Protein AF-A0A6L7XK17-F1 (afdb_monomer_lite)

Radius of gyration: 23.88 Å; chains: 1; bounding box: 45×16×73 Å

Sequence (92 aa):
MIRTLLIRILPFLVPIILFAVWYYLARRRAGKAGEKAPSWREAPWGWIALSGLLVLALGLAFFRLSTGASPDGTYVPPKYEDGRVIPGHVEP

Secondary structure (DSSP, 8-state):
-HHHHHHHHHHHHHHHHHHHHHHHHHHHHHHHHTPPPPPGGGS-HHHHHHHHHHHHHHHHHHHHHHS---TTPEEE--EEETTEEEPPEEE-

Structure (mmCIF, N/CA/C/O backbone):
data_AF-A0A6L7XK17-F1
#
_entry.id   AF-A0A6L7XK17-F1
#
loop_
_atom_site.group_PDB
_atom_site.id
_atom_site.type_symbol
_atom_site.label_atom_id
_atom_site.label_alt_id
_atom_site.label_comp_id
_atom_site.label_asym_id
_atom_site.label_entity_id
_atom_site.label_seq_id
_atom_site.pdbx_PDB_ins_code
_atom_site.Cartn_x
_atom_site.Cartn_y
_atom_site.Cartn_z
_atom_site.occupancy
_atom_site.B_iso_or_equiv
_atom_site.auth_seq_id
_atom_site.auth_comp_id
_atom_site.auth_asym_id
_atom_site.auth_atom_id
_atom_site.pdbx_PDB_model_num
ATOM 1 N N . MET A 1 1 ? -8.494 -6.297 -21.339 1.00 70.62 1 MET A N 1
ATOM 2 C CA . MET A 1 1 ? -8.146 -5.049 -20.619 1.00 70.62 1 MET A CA 1
ATOM 3 C C . MET A 1 1 ? -8.443 -5.130 -19.119 1.00 70.62 1 MET A C 1
ATOM 5 O O . MET A 1 1 ? -7.507 -4.989 -18.343 1.00 70.62 1 MET A O 1
ATOM 9 N N . ILE A 1 2 ? -9.679 -5.451 -18.696 1.00 82.06 2 ILE A N 1
ATOM 10 C CA . ILE A 1 2 ? -10.057 -5.560 -17.265 1.00 82.06 2 ILE A CA 1
ATOM 11 C C . ILE A 1 2 ? -9.166 -6.529 -16.460 1.00 82.06 2 ILE A C 1
ATOM 13 O O . ILE A 1 2 ? -8.749 -6.208 -15.355 1.00 82.06 2 ILE A O 1
ATOM 17 N N . ARG A 1 3 ? -8.782 -7.674 -17.047 1.00 77.75 3 ARG A N 1
ATOM 18 C CA . ARG A 1 3 ? -7.898 -8.680 -16.426 1.00 77.75 3 ARG A CA 1
ATOM 19 C C . ARG A 1 3 ? -6.537 -8.106 -16.020 1.00 77.75 3 ARG A C 1
ATOM 21 O O . ARG A 1 3 ? -6.073 -8.346 -14.914 1.00 77.75 3 ARG A O 1
ATOM 28 N N . THR A 1 4 ? -5.910 -7.338 -16.907 1.00 73.94 4 THR A N 1
ATOM 29 C CA . THR A 1 4 ? -4.604 -6.708 -16.667 1.00 73.94 4 THR A CA 1
ATOM 30 C C . THR A 1 4 ? -4.694 -5.647 -15.576 1.00 73.94 4 THR A C 1
ATOM 32 O O . THR A 1 4 ? -3.794 -5.511 -14.755 1.00 73.94 4 THR A O 1
ATOM 35 N N . LEU A 1 5 ? -5.802 -4.911 -15.567 1.00 76.31 5 LEU A N 1
ATOM 36 C CA . LEU A 1 5 ? -6.076 -3.857 -14.602 1.00 76.31 5 LEU A CA 1
ATOM 37 C C . LEU A 1 5 ? -6.297 -4.454 -13.202 1.00 76.31 5 LEU A C 1
ATOM 39 O O . LEU A 1 5 ? -5.669 -4.011 -12.246 1.00 76.31 5 LEU A O 1
ATOM 43 N N . LEU A 1 6 ? -7.074 -5.538 -13.104 1.00 78.31 6 LEU A N 1
ATOM 44 C CA . LEU A 1 6 ? -7.258 -6.304 -11.869 1.00 78.31 6 LEU A CA 1
ATOM 45 C C . LEU A 1 6 ? -5.932 -6.867 -11.352 1.00 78.31 6 LEU A C 1
ATOM 47 O O . LEU A 1 6 ? -5.589 -6.628 -10.207 1.00 78.31 6 LEU A O 1
ATOM 51 N N . ILE A 1 7 ? -5.135 -7.539 -12.182 1.00 76.38 7 ILE A N 1
ATOM 52 C CA . ILE A 1 7 ? -3.863 -8.141 -11.738 1.00 76.38 7 ILE A CA 1
ATOM 53 C C . ILE A 1 7 ? -2.861 -7.091 -11.226 1.00 76.38 7 ILE A C 1
ATOM 55 O O . ILE A 1 7 ? -2.064 -7.397 -10.346 1.00 76.38 7 ILE A O 1
ATOM 59 N N . ARG A 1 8 ? -2.905 -5.856 -11.741 1.00 76.31 8 ARG A N 1
ATOM 60 C CA . ARG A 1 8 ? -2.009 -4.765 -11.317 1.00 76.31 8 ARG A CA 1
ATOM 61 C C . ARG A 1 8 ? -2.506 -4.019 -10.080 1.00 76.31 8 ARG A C 1
ATOM 63 O O . ARG A 1 8 ? -1.701 -3.670 -9.226 1.00 76.31 8 ARG A O 1
ATOM 70 N N . ILE A 1 9 ? -3.812 -3.765 -9.981 1.00 77.38 9 ILE A N 1
ATOM 71 C CA . ILE A 1 9 ? -4.398 -2.963 -8.894 1.00 77.38 9 ILE A CA 1
ATOM 72 C C . ILE A 1 9 ? -4.763 -3.824 -7.682 1.00 77.38 9 ILE A C 1
ATOM 74 O O . ILE A 1 9 ? -4.667 -3.364 -6.547 1.00 77.38 9 ILE A O 1
ATOM 78 N N . LEU A 1 10 ? -5.150 -5.083 -7.886 1.00 77.69 10 LEU A N 1
ATOM 79 C CA . LEU A 1 10 ? -5.549 -5.974 -6.799 1.00 77.69 10 LEU A CA 1
ATOM 80 C C . LEU A 1 10 ? -4.442 -6.142 -5.739 1.00 77.69 10 LEU A C 1
ATOM 82 O O . LEU A 1 10 ? -4.766 -5.958 -4.570 1.00 77.69 10 LEU A O 1
ATOM 86 N N . PRO A 1 11 ? -3.154 -6.376 -6.078 1.00 73.50 11 PRO A N 1
ATOM 87 C CA . PRO A 1 11 ? -2.085 -6.482 -5.079 1.00 73.50 11 PRO A CA 1
ATOM 88 C C . PRO A 1 11 ? -1.906 -5.201 -4.257 1.00 73.50 11 PRO A C 1
ATOM 90 O O . PRO A 1 11 ? -1.617 -5.267 -3.067 1.00 73.50 11 PRO A O 1
ATOM 93 N N . PHE A 1 12 ? -2.132 -4.040 -4.878 1.00 74.50 12 PHE A N 1
ATOM 94 C CA . PHE A 1 12 ? -2.110 -2.746 -4.198 1.00 74.50 12 PHE A CA 1
ATOM 95 C C . PHE A 1 12 ? -3.296 -2.579 -3.232 1.00 74.50 12 PHE A C 1
ATOM 97 O O . PHE A 1 12 ? -3.141 -2.014 -2.152 1.00 74.50 12 PHE A O 1
ATOM 104 N N . LEU A 1 13 ? -4.475 -3.104 -3.581 1.00 79.94 13 LEU A N 1
ATOM 105 C CA . LEU A 1 13 ? -5.673 -3.038 -2.737 1.00 79.94 13 LEU A CA 1
ATOM 106 C C . LEU A 1 13 ? -5.693 -4.076 -1.605 1.00 79.94 13 LEU A C 1
ATOM 108 O O . LEU A 1 13 ? -6.345 -3.840 -0.589 1.00 79.94 13 LEU A O 1
ATOM 112 N N . VAL A 1 14 ? -4.989 -5.204 -1.746 1.00 79.56 14 VAL A N 1
ATOM 113 C CA . VAL A 1 14 ? -4.936 -6.286 -0.743 1.00 79.56 14 VAL A CA 1
ATOM 114 C C . VAL A 1 14 ? -4.677 -5.789 0.690 1.00 79.56 14 VAL A C 1
ATOM 116 O O . VAL A 1 14 ? -5.481 -6.133 1.558 1.00 79.56 14 VAL A O 1
ATOM 119 N N . PRO A 1 15 ? -3.647 -4.973 0.999 1.00 73.19 15 PRO A N 1
ATOM 120 C CA . PRO A 1 15 ? -3.413 -4.523 2.377 1.00 73.19 15 PRO A CA 1
ATOM 121 C C . PRO A 1 15 ? -4.533 -3.634 2.927 1.00 73.19 15 PRO A C 1
ATOM 123 O O . PRO A 1 15 ? -4.895 -3.754 4.096 1.00 73.19 15 PRO A O 1
ATOM 126 N N . ILE A 1 16 ? -5.123 -2.783 2.082 1.00 78.62 16 ILE A N 1
ATOM 127 C CA . ILE A 1 16 ? -6.239 -1.906 2.461 1.00 78.62 16 ILE A CA 1
ATOM 128 C C . ILE A 1 16 ? -7.465 -2.757 2.808 1.00 78.62 16 ILE A C 1
ATOM 130 O O . ILE A 1 16 ? -8.109 -2.537 3.834 1.00 78.62 16 ILE A O 1
ATOM 134 N N . ILE A 1 17 ? -7.761 -3.762 1.980 1.00 83.69 17 ILE A N 1
ATOM 135 C CA . ILE A 1 17 ? -8.885 -4.681 2.184 1.00 83.69 17 ILE A CA 1
ATOM 136 C C . ILE A 1 17 ? -8.670 -5.514 3.452 1.00 83.69 17 ILE A C 1
ATOM 138 O O . ILE A 1 17 ? -9.583 -5.613 4.268 1.00 83.69 17 ILE A O 1
ATOM 142 N N . LEU A 1 18 ? -7.473 -6.072 3.659 1.00 80.19 18 LEU A N 1
ATOM 143 C CA . LEU A 1 18 ? -7.150 -6.848 4.860 1.00 80.19 18 LEU A CA 1
ATOM 144 C C . LEU A 1 18 ? -7.322 -6.017 6.137 1.00 80.19 18 LEU A C 1
ATOM 146 O O . LEU A 1 18 ? -7.943 -6.486 7.093 1.00 80.19 18 LEU A O 1
ATOM 150 N N . PHE A 1 19 ? -6.842 -4.770 6.137 1.00 74.06 19 PHE A N 1
ATOM 151 C CA . PHE A 1 19 ? -7.026 -3.861 7.265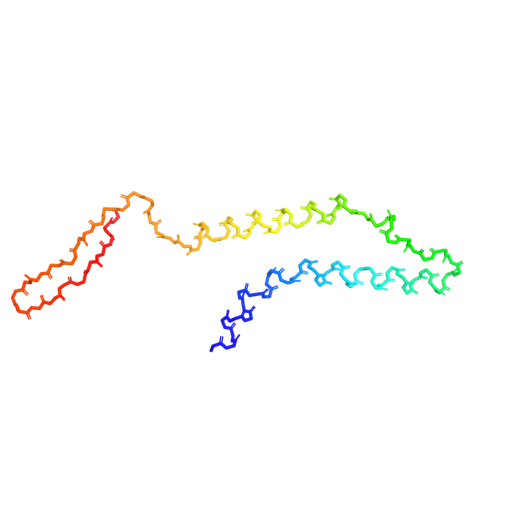 1.00 74.06 19 PHE A CA 1
ATOM 152 C C . PHE A 1 19 ? -8.507 -3.535 7.508 1.00 74.06 19 PHE A C 1
ATOM 154 O O . PHE A 1 19 ? -8.983 -3.633 8.641 1.00 74.06 19 PHE A O 1
ATOM 161 N N . ALA A 1 20 ? -9.256 -3.198 6.455 1.00 79.81 20 ALA A N 1
ATOM 162 C CA . ALA A 1 20 ? -10.679 -2.881 6.557 1.00 79.81 20 ALA A CA 1
ATOM 163 C C . ALA A 1 20 ? -11.498 -4.068 7.093 1.00 79.81 20 ALA A C 1
ATOM 165 O O . ALA A 1 20 ? -12.358 -3.888 7.958 1.00 79.81 20 ALA A O 1
ATOM 166 N N . VAL A 1 21 ? -11.197 -5.285 6.628 1.00 84.88 21 VAL A N 1
ATOM 167 C CA . VAL A 1 21 ? -11.829 -6.523 7.103 1.00 84.88 21 VAL A CA 1
ATOM 168 C C . VAL A 1 21 ? -11.502 -6.766 8.573 1.00 84.88 21 VAL A C 1
ATOM 170 O O . VAL A 1 21 ? -12.418 -7.005 9.362 1.00 84.88 21 VAL A O 1
ATOM 173 N N . TRP A 1 22 ? -10.232 -6.662 8.971 1.00 80.81 22 TRP A N 1
ATOM 174 C CA . TRP A 1 22 ? -9.835 -6.813 10.373 1.00 80.81 22 TRP A CA 1
ATOM 175 C C . TRP A 1 22 ? -10.546 -5.796 11.276 1.00 80.81 22 TRP A C 1
ATOM 177 O O . TRP A 1 22 ? -11.147 -6.182 12.280 1.00 80.81 22 TRP A O 1
ATOM 187 N N . TYR A 1 23 ? -10.562 -4.519 10.885 1.00 76.62 23 TYR A N 1
ATOM 188 C CA . TYR A 1 23 ? -11.208 -3.447 11.644 1.00 76.62 23 TYR A CA 1
ATOM 189 C C . TYR A 1 23 ? -12.721 -3.667 11.783 1.00 76.62 23 TYR A C 1
ATOM 191 O O . TYR A 1 23 ? -13.285 -3.529 12.874 1.00 76.62 23 TYR A O 1
ATOM 199 N N . TYR A 1 24 ? -13.385 -4.068 10.696 1.00 81.62 24 TYR A N 1
ATOM 200 C CA . TYR A 1 24 ? -14.807 -4.404 10.702 1.00 81.62 24 TYR A CA 1
ATOM 201 C C . TYR A 1 24 ? -15.111 -5.572 11.652 1.00 81.62 24 TYR A C 1
ATOM 203 O O . TYR A 1 24 ? -16.032 -5.488 12.470 1.00 81.62 24 TYR A O 1
ATOM 211 N N . LEU A 1 25 ? -14.315 -6.645 11.593 1.00 80.75 25 LEU A N 1
ATOM 212 C CA . LEU A 1 25 ? -14.470 -7.810 12.465 1.00 80.75 25 LEU A CA 1
ATOM 213 C C . LEU A 1 25 ? -14.208 -7.470 13.938 1.00 80.75 25 LEU A C 1
ATOM 215 O O . LEU A 1 25 ? -14.954 -7.934 14.803 1.00 80.75 25 LEU A O 1
ATOM 219 N N . ALA A 1 26 ? -13.203 -6.642 14.227 1.00 75.69 26 ALA A N 1
ATOM 220 C CA . ALA A 1 26 ? -12.878 -6.189 15.578 1.00 75.69 26 ALA A CA 1
ATOM 221 C C . ALA A 1 26 ? -14.024 -5.368 16.192 1.00 75.69 26 ALA A C 1
ATOM 223 O O . ALA A 1 26 ? -14.470 -5.662 17.302 1.00 75.69 26 ALA A O 1
ATOM 224 N N . ARG A 1 27 ? -14.593 -4.411 15.442 1.00 73.31 27 ARG A N 1
ATOM 225 C CA . ARG A 1 27 ? -15.771 -3.643 15.889 1.00 73.31 27 ARG A CA 1
ATOM 226 C C . ARG A 1 27 ? -16.995 -4.525 16.108 1.00 73.31 27 ARG A C 1
ATOM 228 O O . ARG A 1 27 ? -17.720 -4.338 17.083 1.00 73.31 27 ARG A O 1
ATOM 235 N N . ARG A 1 28 ? -17.221 -5.506 15.228 1.00 75.56 28 ARG A N 1
ATOM 236 C CA . ARG A 1 28 ? -18.351 -6.436 15.351 1.00 75.56 28 ARG A CA 1
ATOM 237 C C . ARG A 1 28 ? -18.211 -7.365 16.562 1.00 75.56 28 ARG A C 1
ATOM 239 O O . ARG A 1 28 ? -19.226 -7.721 17.153 1.00 75.56 28 ARG A O 1
ATOM 246 N N . ARG A 1 29 ? -16.986 -7.753 16.936 1.00 71.31 29 ARG A N 1
ATOM 247 C CA . ARG A 1 29 ? -16.705 -8.519 18.165 1.00 71.31 29 ARG A CA 1
ATOM 248 C C . ARG A 1 29 ? -16.963 -7.692 19.423 1.00 71.31 29 ARG A C 1
ATOM 250 O O . ARG A 1 29 ? -17.710 -8.159 20.275 1.00 71.31 29 ARG A O 1
ATOM 257 N N . ALA A 1 30 ? -16.449 -6.464 19.489 1.00 66.56 30 ALA A N 1
ATOM 258 C CA . ALA A 1 30 ? -16.653 -5.580 20.640 1.00 66.56 30 ALA A CA 1
ATOM 259 C C . ALA A 1 30 ? -18.147 -5.311 20.910 1.00 66.56 30 ALA A C 1
ATOM 261 O O . ALA A 1 30 ? -18.618 -5.460 22.034 1.00 66.56 30 ALA A O 1
ATOM 262 N N . GLY A 1 31 ? -18.933 -5.054 19.854 1.00 64.81 31 GLY A N 1
ATOM 263 C CA . GLY A 1 31 ? -20.384 -4.858 19.974 1.00 64.81 31 GLY A CA 1
ATOM 264 C C . GLY A 1 31 ? -21.167 -6.087 20.460 1.00 64.81 31 GLY A C 1
ATOM 265 O O . GLY A 1 31 ? -22.252 -5.929 21.006 1.00 64.81 31 GLY A O 1
ATOM 266 N N . LYS A 1 32 ? -20.633 -7.306 20.289 1.00 64.25 32 LYS A N 1
ATOM 267 C CA . LYS A 1 32 ? -21.244 -8.549 20.799 1.00 64.25 32 LYS A CA 1
ATOM 268 C C . LYS A 1 32 ? -20.810 -8.897 22.225 1.00 64.25 32 LYS A C 1
ATOM 270 O O . LYS A 1 32 ? -21.552 -9.586 22.913 1.00 64.25 32 LYS A O 1
ATOM 275 N N . ALA A 1 33 ? -19.625 -8.456 22.641 1.00 67.75 33 ALA A N 1
ATOM 276 C CA . ALA A 1 33 ? -19.058 -8.735 23.960 1.00 67.75 33 ALA A CA 1
ATOM 277 C C . ALA A 1 33 ? -19.419 -7.677 25.021 1.00 67.75 33 ALA A C 1
ATOM 279 O O . ALA A 1 33 ? -19.083 -7.849 26.187 1.00 67.75 33 ALA A O 1
ATOM 280 N N . GLY A 1 34 ? -20.082 -6.576 24.636 1.00 59.38 34 GLY A N 1
ATOM 281 C CA . GLY A 1 34 ? -20.333 -5.439 25.533 1.00 59.38 34 GLY A CA 1
ATOM 282 C C . GLY A 1 34 ? -19.068 -4.639 25.870 1.00 59.38 34 GLY A C 1
ATOM 283 O O . GLY A 1 34 ? -19.096 -3.759 26.727 1.00 59.38 34 GLY A O 1
ATOM 284 N N . GLU A 1 35 ? -17.958 -4.931 25.192 1.00 63.72 35 GLU A N 1
ATOM 285 C CA . GLU A 1 35 ? -16.693 -4.224 25.339 1.00 63.72 35 GLU A CA 1
ATOM 286 C C . GLU A 1 35 ? -16.729 -2.900 24.568 1.00 63.72 35 GLU A C 1
ATOM 288 O O . GLU A 1 35 ? -17.410 -2.760 23.545 1.00 63.72 35 GLU A O 1
ATOM 293 N N . LYS A 1 36 ? -15.973 -1.902 25.044 1.00 61.88 36 LYS A N 1
ATOM 294 C CA . LYS A 1 36 ? -15.836 -0.629 24.329 1.00 61.88 36 LYS A CA 1
ATOM 295 C C . LYS A 1 36 ? -15.303 -0.897 22.924 1.00 61.88 36 LYS A C 1
ATOM 297 O O . LYS A 1 36 ? -14.256 -1.514 22.749 1.00 61.88 36 LYS A O 1
ATOM 302 N N . ALA A 1 37 ? -16.033 -0.415 21.919 1.00 63.94 37 ALA A N 1
ATOM 303 C CA . ALA A 1 37 ? -15.569 -0.479 20.544 1.00 63.94 37 ALA A CA 1
ATOM 304 C C . ALA A 1 37 ? -14.217 0.249 20.432 1.00 63.94 37 ALA A C 1
ATOM 306 O O . ALA A 1 37 ? -14.105 1.358 20.963 1.00 63.94 37 ALA A O 1
ATOM 307 N N . PRO A 1 38 ? -13.219 -0.335 19.744 1.00 65.12 38 PRO A N 1
ATOM 308 C CA . PRO A 1 38 ? -11.906 0.282 19.623 1.00 65.12 38 PRO A CA 1
ATOM 309 C C . PRO A 1 38 ? -12.046 1.671 19.001 1.00 65.12 38 PRO A C 1
ATOM 311 O O . PRO A 1 38 ? -12.647 1.837 17.928 1.00 65.12 38 PRO A O 1
ATOM 314 N N . SER A 1 39 ? -11.525 2.675 19.705 1.00 66.56 39 SER A N 1
ATOM 315 C CA . SER A 1 39 ? -11.546 4.057 19.238 1.00 66.56 39 SER A CA 1
ATOM 316 C C . SER A 1 39 ? -10.641 4.199 18.018 1.00 66.56 39 SER A C 1
ATOM 318 O O . SER A 1 39 ? -9.584 3.579 17.934 1.00 66.56 39 SER A O 1
ATOM 320 N N . TRP A 1 40 ? -11.002 5.071 17.075 1.00 64.12 40 TRP A N 1
ATOM 321 C CA . TRP A 1 40 ? -10.134 5.401 15.936 1.00 64.12 40 TRP A CA 1
ATOM 322 C C . TRP A 1 40 ? -8.746 5.895 16.383 1.00 64.12 40 TRP A C 1
ATOM 324 O O . TRP A 1 40 ? -7.746 5.675 15.705 1.00 64.12 40 TRP A O 1
ATOM 334 N N . ARG A 1 41 ? -8.666 6.521 17.564 1.00 69.44 41 ARG A N 1
ATOM 335 C CA . ARG A 1 41 ? -7.399 6.960 18.169 1.00 69.44 41 ARG A CA 1
ATOM 336 C C . ARG A 1 41 ? -6.543 5.818 18.720 1.00 69.44 41 ARG A C 1
ATOM 338 O O . ARG A 1 41 ? -5.338 5.988 18.823 1.00 69.44 41 ARG A O 1
ATOM 345 N N . GLU A 1 42 ? -7.148 4.682 19.044 1.00 71.69 42 GLU A N 1
ATOM 346 C CA . GLU A 1 42 ? -6.470 3.484 19.562 1.00 71.69 42 GLU A CA 1
ATOM 347 C C . GLU A 1 42 ? -6.087 2.513 18.440 1.00 71.69 42 GLU 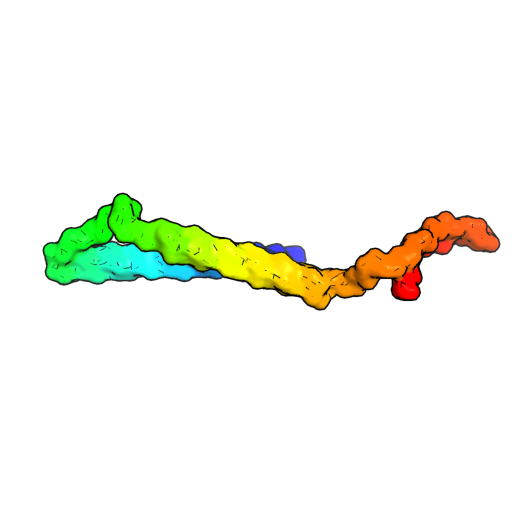A C 1
ATOM 349 O O . GLU A 1 42 ? -5.505 1.459 18.695 1.00 71.69 42 GLU A O 1
ATOM 354 N N . ALA A 1 43 ? -6.418 2.849 17.187 1.00 71.38 43 ALA A N 1
ATOM 355 C CA . ALA A 1 43 ? -6.019 2.039 16.054 1.00 71.38 43 ALA A CA 1
ATOM 356 C C . ALA A 1 43 ? -4.483 1.897 16.027 1.00 71.38 43 ALA A C 1
ATOM 358 O O . ALA A 1 43 ? -3.764 2.855 16.325 1.00 71.38 43 ALA A O 1
ATOM 359 N N . PRO A 1 44 ? -3.954 0.716 15.664 1.00 75.88 44 PRO A N 1
ATOM 360 C CA . PRO A 1 44 ? -2.522 0.445 15.669 1.00 75.88 44 PRO A CA 1
ATOM 361 C C . PRO A 1 44 ? -1.828 1.110 14.466 1.00 75.88 44 PRO A C 1
ATOM 363 O O . PRO A 1 44 ? -1.304 0.437 13.579 1.00 75.88 44 PRO A O 1
ATOM 366 N N . TRP A 1 45 ? -1.819 2.445 14.426 1.00 78.56 45 TRP A N 1
ATOM 367 C CA . TRP A 1 45 ? -1.310 3.268 13.324 1.00 78.56 45 TRP A CA 1
ATOM 368 C C . TRP A 1 45 ? 0.108 2.899 12.898 1.00 78.56 45 TRP A C 1
ATOM 370 O O . TRP A 1 45 ? 0.389 2.863 11.703 1.00 78.56 45 TRP A O 1
ATOM 380 N N . GLY A 1 46 ? 0.975 2.547 13.853 1.00 80.38 46 GLY A N 1
ATOM 381 C CA . GLY A 1 46 ? 2.332 2.079 13.566 1.00 80.38 46 GLY A CA 1
ATOM 382 C C . GLY A 1 46 ? 2.357 0.799 12.726 1.00 80.38 46 GLY A C 1
ATOM 383 O O . GLY A 1 46 ? 3.096 0.722 11.750 1.00 80.38 46 GLY A O 1
ATOM 384 N N . TRP A 1 47 ? 1.497 -0.175 13.037 1.00 76.12 47 TRP A N 1
ATOM 385 C CA . TRP A 1 47 ? 1.387 -1.417 12.263 1.00 76.12 47 TRP A CA 1
ATOM 386 C C . TRP A 1 47 ? 0.767 -1.185 10.882 1.00 76.12 47 TRP A C 1
ATOM 388 O O . TRP A 1 47 ? 1.182 -1.802 9.901 1.00 76.12 47 TRP A O 1
ATOM 398 N N . I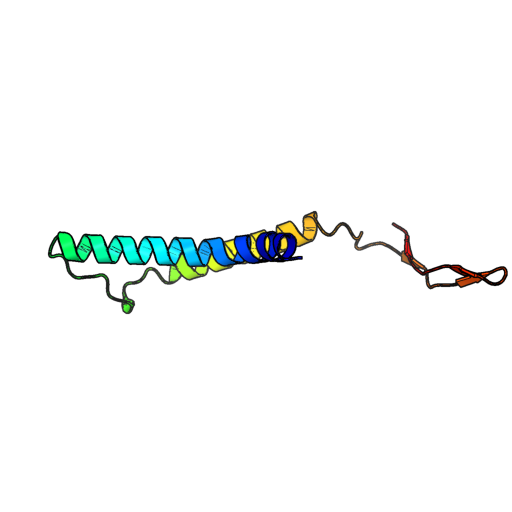LE A 1 48 ? -0.187 -0.257 10.777 1.00 74.19 48 ILE A N 1
ATOM 399 C CA . ILE A 1 48 ? -0.782 0.143 9.494 1.00 74.19 48 ILE A CA 1
ATOM 400 C C . ILE A 1 48 ? 0.282 0.799 8.605 1.00 74.19 48 ILE A C 1
ATOM 402 O O . ILE A 1 48 ? 0.460 0.395 7.460 1.00 74.19 48 ILE A O 1
ATOM 406 N N . ALA A 1 49 ? 1.038 1.757 9.141 1.00 80.69 49 ALA A N 1
ATOM 407 C CA . ALA A 1 49 ? 2.122 2.414 8.419 1.00 80.69 49 ALA A CA 1
ATOM 408 C C . ALA A 1 49 ? 3.215 1.417 8.001 1.00 80.69 49 ALA A C 1
ATOM 410 O O . ALA A 1 49 ? 3.638 1.420 6.845 1.00 80.69 49 ALA A O 1
ATOM 411 N N . LEU A 1 50 ? 3.625 0.521 8.906 1.00 83.75 50 LEU A N 1
ATOM 412 C CA . LEU A 1 50 ? 4.637 -0.499 8.628 1.00 83.75 50 LEU A CA 1
ATOM 413 C C . LEU A 1 50 ? 4.184 -1.477 7.538 1.00 83.75 50 LEU A C 1
ATOM 415 O O . LEU A 1 50 ? 4.956 -1.794 6.637 1.00 83.75 50 LEU A O 1
ATOM 419 N N . SER A 1 51 ? 2.932 -1.934 7.588 1.00 76.69 51 SER A N 1
ATOM 420 C CA . SER A 1 51 ? 2.382 -2.821 6.557 1.00 76.69 51 SER A CA 1
ATOM 421 C C . SER A 1 51 ? 2.278 -2.130 5.195 1.00 76.69 51 SER A C 1
ATOM 423 O O . SER A 1 51 ? 2.636 -2.732 4.184 1.00 76.69 51 SER A O 1
ATOM 425 N N . GLY A 1 52 ? 1.886 -0.852 5.160 1.00 78.56 52 GLY A N 1
ATOM 426 C CA . GLY A 1 52 ? 1.910 -0.043 3.940 1.00 78.56 52 GLY A CA 1
ATOM 427 C C . GLY A 1 52 ? 3.320 0.100 3.362 1.00 78.56 52 GLY A C 1
ATOM 428 O O . GLY A 1 52 ? 3.518 -0.098 2.163 1.00 78.56 52 GLY A O 1
ATOM 429 N N . LEU A 1 53 ? 4.312 0.365 4.217 1.00 86.75 53 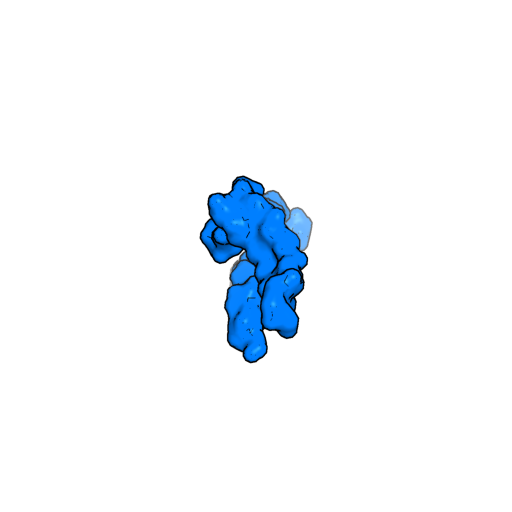LEU A N 1
ATOM 430 C CA . LEU A 1 53 ? 5.718 0.457 3.819 1.00 86.75 53 LEU A CA 1
ATOM 431 C C . LEU A 1 53 ? 6.248 -0.874 3.267 1.00 86.75 53 LEU A C 1
ATOM 433 O O . LEU A 1 53 ? 6.924 -0.885 2.241 1.00 86.75 53 LEU A O 1
ATOM 437 N N . LEU A 1 54 ? 5.911 -1.996 3.909 1.00 84.25 54 LEU A N 1
ATOM 438 C CA . LEU A 1 54 ? 6.296 -3.330 3.443 1.00 84.25 54 LEU A CA 1
ATOM 439 C C . LEU A 1 54 ? 5.701 -3.646 2.070 1.00 84.25 54 LEU A C 1
ATOM 441 O O . LEU A 1 54 ? 6.412 -4.137 1.198 1.00 84.25 54 LEU A O 1
ATOM 445 N N . VAL A 1 55 ? 4.423 -3.332 1.845 1.00 81.62 55 VAL A N 1
ATOM 446 C CA . VAL A 1 55 ? 3.785 -3.539 0.535 1.00 81.62 55 VAL A CA 1
ATOM 447 C C . VAL A 1 55 ? 4.448 -2.675 -0.533 1.00 81.62 55 VAL A C 1
ATOM 449 O O . VAL A 1 55 ? 4.713 -3.168 -1.628 1.00 81.62 55 VAL A O 1
ATOM 452 N N . LEU A 1 56 ? 4.752 -1.412 -0.220 1.00 83.00 56 LEU A N 1
ATOM 453 C CA . LEU A 1 56 ? 5.465 -0.521 -1.134 1.00 83.00 56 LEU A CA 1
ATOM 454 C C . LEU A 1 56 ? 6.839 -1.096 -1.505 1.00 83.00 56 LEU A C 1
ATOM 456 O O . LEU A 1 56 ? 7.162 -1.193 -2.688 1.00 83.00 56 LEU A O 1
ATOM 460 N N . ALA A 1 57 ? 7.622 -1.527 -0.513 1.00 86.31 57 ALA A N 1
ATOM 461 C CA . ALA A 1 57 ? 8.941 -2.116 -0.728 1.00 86.31 57 ALA A CA 1
ATOM 462 C C . ALA A 1 57 ? 8.870 -3.389 -1.588 1.00 86.31 57 ALA A C 1
ATOM 464 O O . ALA A 1 57 ? 9.631 -3.533 -2.546 1.00 86.31 57 ALA A O 1
ATOM 465 N N . LEU A 1 58 ? 7.919 -4.283 -1.300 1.00 83.88 58 LEU A N 1
ATOM 466 C CA . LEU A 1 58 ? 7.690 -5.495 -2.090 1.00 83.88 58 LEU A CA 1
ATOM 467 C C . LEU A 1 58 ? 7.239 -5.174 -3.519 1.00 83.88 58 LEU A C 1
ATOM 469 O O . LEU A 1 58 ? 7.690 -5.826 -4.458 1.00 83.88 58 LEU A O 1
ATOM 473 N N . GLY A 1 59 ? 6.395 -4.157 -3.704 1.00 82.12 59 GLY A N 1
ATOM 474 C CA . GLY A 1 59 ? 5.960 -3.696 -5.022 1.00 82.12 59 GLY A CA 1
ATOM 475 C C . GLY A 1 59 ? 7.119 -3.172 -5.870 1.00 82.12 59 GLY A C 1
ATOM 476 O O . GLY A 1 59 ? 7.230 -3.529 -7.043 1.00 82.12 59 GLY A O 1
ATOM 477 N N . LEU A 1 60 ? 8.019 -2.389 -5.269 1.00 84.06 60 LEU A N 1
ATOM 478 C CA . LEU A 1 60 ? 9.235 -1.903 -5.928 1.00 84.06 60 LEU A CA 1
ATOM 479 C C . LEU A 1 60 ? 10.191 -3.049 -6.278 1.00 84.06 60 LEU A C 1
ATOM 481 O O . LEU A 1 60 ? 10.681 -3.114 -7.405 1.00 84.06 60 LEU A O 1
ATOM 485 N N . ALA A 1 61 ? 10.416 -3.983 -5.349 1.00 83.06 61 ALA A N 1
ATOM 486 C CA . ALA A 1 61 ? 11.244 -5.163 -5.592 1.00 83.06 61 ALA A CA 1
ATOM 487 C C . ALA A 1 61 ? 10.673 -6.025 -6.730 1.00 83.06 61 ALA A C 1
ATOM 489 O O . ALA A 1 61 ? 11.400 -6.412 -7.644 1.00 83.06 61 ALA A O 1
ATOM 490 N N . PHE A 1 62 ? 9.359 -6.260 -6.731 1.00 82.12 62 PHE A N 1
ATOM 491 C CA . PHE A 1 62 ? 8.676 -6.971 -7.808 1.00 82.12 62 PHE A CA 1
ATOM 492 C C . PHE A 1 62 ? 8.847 -6.260 -9.155 1.00 82.12 62 PHE A C 1
ATOM 494 O O . PHE A 1 62 ? 9.167 -6.908 -10.151 1.00 82.12 62 PHE A O 1
ATOM 501 N N . PHE A 1 63 ? 8.688 -4.934 -9.203 1.00 80.94 63 PHE A N 1
ATOM 502 C CA . PHE A 1 63 ? 8.908 -4.154 -10.424 1.00 80.94 63 PHE A CA 1
ATOM 503 C C . PHE A 1 63 ? 10.342 -4.284 -10.933 1.00 80.94 63 PHE A C 1
ATOM 505 O O . PHE A 1 63 ? 10.547 -4.518 -12.124 1.00 80.94 63 PHE A O 1
ATOM 512 N N . ARG A 1 64 ? 11.327 -4.199 -10.033 1.00 79.31 64 ARG A N 1
ATOM 513 C CA . ARG A 1 64 ? 12.747 -4.344 -10.371 1.00 79.31 64 ARG A CA 1
ATOM 514 C C . ARG A 1 64 ? 13.079 -5.719 -10.950 1.00 79.31 64 ARG A C 1
ATOM 516 O O . ARG A 1 64 ? 13.940 -5.804 -11.823 1.00 79.31 64 ARG A O 1
ATOM 523 N N . LEU A 1 65 ? 12.436 -6.774 -10.454 1.00 79.56 65 LEU A N 1
ATOM 524 C CA . LEU A 1 65 ? 12.664 -8.152 -10.896 1.00 79.56 65 LEU A CA 1
ATOM 525 C C . LEU A 1 65 ? 11.879 -8.510 -12.167 1.00 79.56 65 LEU A C 1
ATOM 527 O O . LEU A 1 65 ? 12.343 -9.319 -12.960 1.00 79.56 65 LEU A O 1
ATOM 531 N N . SER A 1 66 ? 10.696 -7.923 -12.365 1.00 76.62 66 SER A N 1
ATOM 532 C CA . SER A 1 66 ? 9.825 -8.216 -13.515 1.00 76.62 66 SER A CA 1
ATOM 533 C C . SER A 1 66 ? 10.103 -7.340 -14.738 1.00 76.62 66 SER A C 1
ATOM 535 O O . SER A 1 66 ? 9.872 -7.771 -15.866 1.00 76.62 66 SER A O 1
ATOM 537 N N . THR A 1 67 ? 10.615 -6.125 -14.537 1.00 67.88 67 THR A N 1
ATOM 538 C CA . THR A 1 67 ? 10.950 -5.189 -15.617 1.00 67.88 67 THR A CA 1
ATOM 539 C C . THR A 1 67 ? 12.437 -5.340 -15.929 1.00 67.88 67 THR A C 1
ATOM 541 O O . THR A 1 67 ? 13.277 -4.593 -15.439 1.00 67.88 67 THR A O 1
ATOM 544 N N . GLY A 1 68 ? 12.770 -6.389 -16.680 1.00 55.88 68 GLY A N 1
ATOM 545 C CA . GLY A 1 68 ? 14.139 -6.811 -16.996 1.00 55.88 68 GLY A CA 1
ATOM 546 C C . GLY A 1 68 ? 14.872 -5.948 -18.028 1.00 55.88 68 GLY A C 1
ATOM 547 O O . GLY A 1 68 ? 15.490 -6.500 -18.930 1.00 55.88 68 GLY A O 1
ATOM 548 N N . ALA A 1 69 ? 14.799 -4.618 -17.937 1.00 62.19 69 ALA A N 1
ATOM 549 C CA . ALA A 1 69 ? 15.719 -3.771 -18.693 1.00 62.19 69 ALA A CA 1
ATOM 550 C C . ALA A 1 69 ? 17.071 -3.763 -17.966 1.00 62.19 69 ALA A C 1
ATOM 552 O O . ALA A 1 69 ? 17.140 -3.354 -16.803 1.00 62.19 69 ALA A O 1
ATOM 553 N N . SER A 1 70 ? 18.127 -4.251 -18.624 1.00 60.47 70 SER A N 1
ATOM 554 C CA . SER A 1 70 ? 19.496 -4.136 -18.116 1.00 60.47 70 SER A CA 1
ATOM 555 C C . SER A 1 70 ? 19.806 -2.654 -17.872 1.00 60.47 70 SER A C 1
ATOM 557 O O . SER A 1 70 ? 19.676 -1.865 -18.809 1.00 60.47 70 SER A O 1
ATOM 559 N N . PRO A 1 71 ? 20.188 -2.248 -16.645 1.00 64.00 71 PRO A N 1
ATOM 560 C CA . PRO A 1 71 ? 20.583 -0.866 -16.363 1.00 64.00 71 PRO A CA 1
ATOM 561 C C . PRO A 1 71 ? 21.758 -0.395 -17.230 1.00 64.00 71 PRO A C 1
ATOM 563 O O . PRO A 1 71 ? 21.888 0.798 -17.479 1.00 64.00 71 PRO A O 1
ATOM 566 N N . ASP A 1 72 ? 22.568 -1.346 -17.699 1.00 68.56 72 ASP A N 1
ATOM 567 C CA . ASP A 1 72 ? 23.807 -1.122 -18.447 1.00 68.56 72 ASP A CA 1
ATOM 568 C C . ASP A 1 72 ? 23.615 -1.173 -19.971 1.00 68.56 72 ASP A C 1
ATOM 570 O O . ASP A 1 72 ? 24.585 -1.134 -20.725 1.00 68.56 72 ASP A O 1
ATOM 574 N N . GLY A 1 73 ? 22.369 -1.266 -20.442 1.00 73.88 73 GLY A N 1
ATOM 575 C CA . GLY A 1 73 ? 22.101 -1.420 -21.863 1.00 73.88 73 GLY A CA 1
ATOM 576 C C . GLY A 1 73 ? 22.445 -0.164 -22.668 1.00 73.88 73 GLY A C 1
ATOM 577 O O . GLY A 1 73 ? 22.022 0.948 -22.335 1.00 73.88 73 GLY A O 1
ATOM 578 N N . THR A 1 74 ? 23.180 -0.332 -23.767 1.00 81.94 74 THR A N 1
ATOM 579 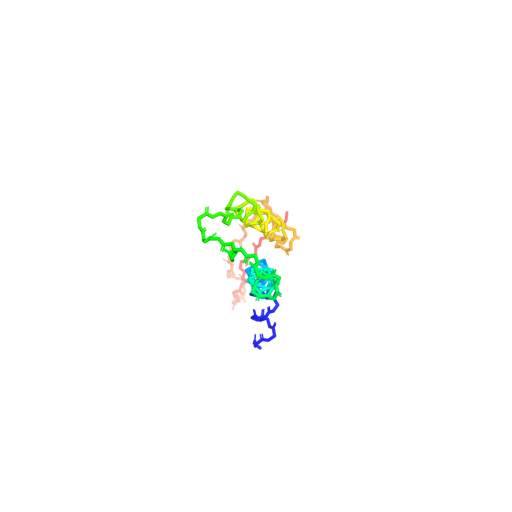C CA . THR A 1 74 ? 23.516 0.776 -24.666 1.00 81.94 74 THR A CA 1
ATOM 580 C C . THR A 1 74 ? 22.324 1.072 -25.566 1.00 81.94 74 THR A C 1
ATOM 582 O O . THR A 1 74 ? 21.844 0.214 -26.310 1.00 81.94 74 THR A O 1
ATOM 585 N N . TYR A 1 75 ? 21.821 2.305 -25.500 1.00 85.00 75 TYR A N 1
ATOM 586 C CA . TYR A 1 75 ? 20.750 2.744 -26.386 1.00 85.00 75 TYR A CA 1
ATOM 587 C C . TYR A 1 75 ? 21.275 2.902 -27.815 1.00 85.00 75 TYR A C 1
ATOM 589 O O . TYR A 1 75 ? 22.119 3.760 -28.086 1.00 85.00 75 TYR A O 1
ATOM 597 N N . VAL A 1 76 ? 20.733 2.107 -28.735 1.00 88.25 76 VAL A N 1
ATOM 598 C CA . VAL A 1 76 ? 20.990 2.223 -30.168 1.00 88.25 76 VAL A CA 1
ATOM 599 C C . VAL A 1 76 ? 19.859 3.050 -30.784 1.00 88.25 76 VAL A C 1
ATOM 601 O O . VAL A 1 76 ? 18.704 2.609 -30.785 1.00 88.25 76 VAL A O 1
ATOM 604 N N . PRO A 1 77 ? 20.145 4.264 -31.292 1.00 89.75 77 PRO A N 1
ATOM 605 C CA . PRO A 1 77 ? 19.122 5.105 -31.892 1.00 89.75 77 PRO A CA 1
ATOM 606 C C . PRO A 1 77 ? 18.578 4.477 -33.185 1.00 89.75 77 PRO A C 1
ATOM 608 O O . PRO A 1 77 ? 19.303 3.751 -33.869 1.00 89.75 77 PRO A O 1
ATOM 611 N N . PRO A 1 78 ? 17.319 4.776 -33.549 1.00 89.88 78 PRO A N 1
ATOM 612 C CA . PRO A 1 78 ? 16.736 4.315 -34.801 1.00 89.88 78 PRO A CA 1
ATOM 613 C C . PRO A 1 78 ? 17.561 4.795 -35.999 1.00 89.88 78 PRO A C 1
ATOM 615 O O . PRO A 1 78 ? 17.981 5.954 -36.054 1.00 89.88 78 PRO A O 1
ATOM 618 N N . LYS A 1 79 ? 17.771 3.901 -36.968 1.00 89.94 79 LYS A N 1
ATOM 619 C CA . LYS A 1 79 ? 18.534 4.170 -38.193 1.00 89.94 79 LYS A CA 1
ATOM 620 C C . LYS A 1 79 ? 17.658 3.981 -39.419 1.00 89.94 79 LYS A C 1
ATOM 622 O O . LYS A 1 79 ? 16.724 3.184 -39.413 1.00 89.94 79 LYS A O 1
ATOM 627 N N . TYR A 1 80 ? 17.964 4.725 -40.471 1.00 89.38 80 TYR A N 1
ATOM 628 C CA . TYR A 1 80 ? 17.334 4.558 -41.772 1.00 89.38 80 TYR A CA 1
ATOM 629 C C . TYR A 1 80 ? 18.351 3.936 -42.726 1.00 89.38 80 TYR A C 1
ATOM 631 O O . TYR A 1 80 ? 19.329 4.589 -43.083 1.00 89.38 80 TYR A O 1
ATOM 639 N N . GLU A 1 81 ? 18.132 2.682 -43.108 1.00 89.38 81 GLU A N 1
ATOM 640 C CA . GLU A 1 81 ? 18.993 1.924 -44.024 1.00 89.38 81 GLU A CA 1
ATOM 641 C C . GLU A 1 81 ? 18.122 1.269 -45.103 1.00 89.38 81 GLU A C 1
ATOM 643 O O . GLU A 1 81 ? 17.022 0.790 -44.824 1.00 89.38 81 GLU A O 1
ATOM 648 N N . ASP A 1 82 ? 18.580 1.317 -46.358 1.00 81.81 82 ASP A N 1
ATOM 649 C CA . ASP A 1 82 ? 17.928 0.702 -47.527 1.00 81.81 82 ASP A CA 1
ATOM 650 C C . ASP A 1 82 ? 16.423 1.000 -47.673 1.00 81.81 82 ASP A C 1
ATOM 652 O O . ASP A 1 82 ? 15.607 0.146 -48.026 1.00 81.81 82 ASP A O 1
ATOM 656 N N . GLY A 1 83 ? 16.032 2.246 -47.391 1.00 90.75 83 GLY A N 1
ATOM 657 C CA . GLY A 1 83 ? 14.645 2.695 -47.527 1.00 90.75 83 GLY A CA 1
ATOM 658 C C . GLY A 1 83 ? 13.709 2.215 -46.412 1.00 90.75 83 GLY A C 1
ATOM 659 O O . GLY A 1 83 ? 12.490 2.333 -46.549 1.00 90.75 83 GLY A O 1
ATOM 660 N N . ARG A 1 84 ? 14.244 1.660 -45.317 1.00 86.88 84 ARG A N 1
ATOM 661 C CA . ARG A 1 84 ? 13.471 1.188 -44.162 1.00 86.88 84 ARG A CA 1
ATOM 662 C C . ARG A 1 84 ? 13.950 1.845 -42.872 1.00 86.88 84 ARG A C 1
ATOM 664 O O . ARG A 1 84 ? 15.139 2.050 -42.654 1.00 86.88 84 ARG A O 1
ATOM 671 N N . VAL A 1 85 ? 12.996 2.147 -41.991 1.00 88.25 85 VAL A N 1
ATOM 672 C CA . VAL A 1 85 ? 13.283 2.606 -40.627 1.00 88.25 85 VAL A CA 1
ATOM 673 C C . VAL A 1 85 ? 13.527 1.379 -39.753 1.00 88.25 85 VAL A C 1
ATOM 675 O O . VAL A 1 85 ? 12.610 0.590 -39.519 1.00 88.25 85 VAL A O 1
ATOM 678 N N . ILE A 1 86 ? 14.749 1.236 -39.254 1.00 90.00 86 ILE A N 1
ATOM 679 C CA . ILE A 1 86 ? 15.111 0.269 -38.223 1.00 90.00 86 ILE A CA 1
ATOM 680 C C . ILE A 1 86 ? 14.824 0.929 -36.864 1.00 90.00 86 ILE A C 1
ATOM 682 O O . ILE A 1 86 ? 15.419 1.967 -36.555 1.00 90.00 86 ILE A O 1
ATOM 686 N N . PRO A 1 87 ? 13.885 0.395 -36.061 1.00 88.06 87 PRO A N 1
ATOM 687 C CA . PRO A 1 87 ? 13.531 0.977 -34.773 1.00 88.06 87 PRO A CA 1
ATOM 688 C C . PRO A 1 87 ? 14.692 0.874 -33.780 1.00 88.06 87 PRO A C 1
ATOM 690 O O . PRO A 1 87 ? 15.436 -0.105 -33.777 1.00 88.06 87 PRO A O 1
ATOM 693 N N . GLY A 1 88 ? 14.822 1.888 -32.923 1.00 87.06 88 GLY A N 1
ATOM 694 C CA . GLY A 1 88 ? 15.828 1.894 -31.868 1.00 87.06 88 GLY A CA 1
ATOM 695 C C . GLY A 1 88 ? 15.565 0.791 -30.846 1.00 87.06 88 GLY A C 1
ATOM 696 O O . GLY A 1 88 ? 14.414 0.476 -30.533 1.00 87.06 88 GLY A O 1
ATOM 697 N N . HIS A 1 89 ? 16.637 0.221 -30.319 1.00 85.44 89 HIS A N 1
ATOM 698 C CA . HIS A 1 89 ? 16.589 -0.804 -29.285 1.00 85.44 89 HIS A CA 1
ATOM 699 C C . HIS A 1 89 ? 17.692 -0.569 -28.258 1.00 85.44 89 HIS A C 1
ATOM 701 O O . HIS A 1 89 ? 18.610 0.221 -28.464 1.00 85.44 89 HIS A O 1
ATOM 707 N N . VAL A 1 90 ? 17.604 -1.274 -27.138 1.00 84.81 90 VAL A N 1
ATOM 708 C CA . VAL A 1 90 ? 18.650 -1.291 -26.118 1.00 84.81 90 VAL A CA 1
ATOM 709 C C . VAL A 1 90 ? 19.399 -2.611 -26.267 1.00 84.81 90 VAL A C 1
ATOM 711 O O . VAL A 1 90 ? 18.780 -3.668 -26.140 1.00 84.81 90 VAL A O 1
ATOM 714 N N . GLU A 1 91 ? 20.690 -2.553 -26.590 1.00 79.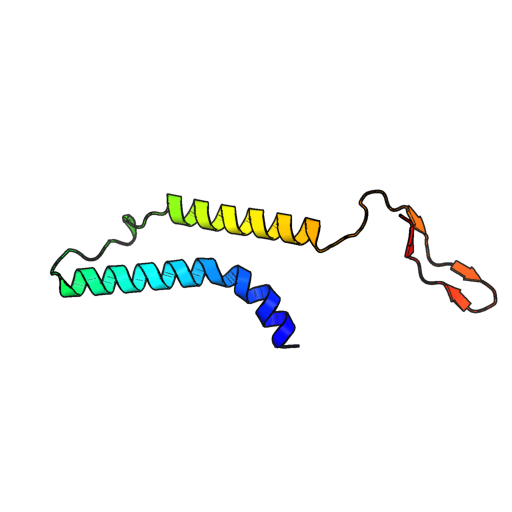62 91 GLU A N 1
ATOM 715 C CA . GLU A 1 91 ? 21.564 -3.736 -26.571 1.00 79.62 91 GLU A CA 1
ATOM 716 C C . GLU A 1 91 ? 22.056 -3.983 -25.136 1.00 79.62 91 GLU A C 1
ATOM 718 O O . GLU A 1 91 ? 22.337 -3.002 -24.444 1.00 79.62 91 GLU A O 1
ATOM 723 N N . PRO A 1 92 ? 22.094 -5.242 -24.659 1.00 72.69 92 PRO A N 1
ATOM 724 C CA . PRO A 1 92 ? 22.532 -5.588 -23.306 1.00 72.69 92 PRO A CA 1
ATOM 725 C C . PRO A 1 92 ? 24.035 -5.415 -23.074 1.00 72.69 92 PRO A C 1
ATOM 727 O O . PRO A 1 92 ? 24.814 -5.504 -24.050 1.00 72.69 92 PRO A O 1
#

pLDDT: mean 77.34, std 8.17, range [55.88, 90.75]

Foldseek 3Di:
DVVVVCVVCVLVCVLVVVVVVVLVVQQVVCVVVVHPRQDPVNPPVVVSVVVNVVSVVVVVVCCVVVVPDDPPWDWDCWDQDPNDIRHIDTHD